Protein AF-A0A2V9TLY6-F1 (afdb_monomer_lite)

pLDDT: mean 91.22, std 12.35, range [40.16, 98.19]

Foldseek 3Di:
DPPPQPPVRVLVVLLVVQVVVQCVVQNDVRDDLVSSCVSSVHDSVVD

Radius of gyration: 12.18 Å; chains: 1; bounding box: 23×24×35 Å

Sequence (47 aa):
MLTGKSRFDRRLSSILAHATNVFYEKGYEGASMRDLSRASGMSLAGM

Secondary structure (DSSP, 8-state):
------HHHHHHHHHHHHHHHHHHHH-TTT--HHHHHHHHT--GGG-

Structure (mmCIF, N/CA/C/O backbone):
data_AF-A0A2V9TLY6-F1
#
_entry.id   AF-A0A2V9TLY6-F1
#
loop_
_atom_site.group_PDB
_atom_site.id
_atom_site.type_symbol
_atom_site.label_atom_id
_atom_site.label_alt_id
_atom_site.label_comp_id
_atom_site.label_asym_id
_atom_site.label_entity_id
_atom_site.label_seq_id
_atom_site.pdbx_PDB_ins_code
_atom_site.Cartn_x
_atom_site.Cartn_y
_atom_site.Cartn_z
_atom_site.occupancy
_atom_site.B_iso_or_equiv
_atom_site.auth_seq_id
_atom_site.auth_comp_id
_atom_site.auth_asym_id
_atom_site.auth_atom_id
_atom_site.pdbx_PDB_model_num
ATOM 1 N N . MET A 1 1 ? -2.442 -15.129 -27.303 1.00 40.16 1 MET A N 1
ATOM 2 C CA . MET A 1 1 ? -1.273 -14.252 -27.067 1.00 40.16 1 MET A CA 1
ATOM 3 C C . MET A 1 1 ? -1.151 -13.988 -25.574 1.00 40.16 1 MET A C 1
ATOM 5 O O . MET A 1 1 ? -1.890 -13.168 -25.048 1.00 40.16 1 MET A O 1
ATOM 9 N N . LEU A 1 2 ? -0.282 -14.716 -24.871 1.00 57.38 2 LEU A N 1
ATOM 10 C CA . LEU A 1 2 ? 0.014 -14.443 -23.463 1.00 57.38 2 LEU A CA 1
ATOM 11 C C . LEU A 1 2 ? 1.186 -13.462 -23.426 1.00 57.38 2 LEU A C 1
ATOM 13 O O . LEU A 1 2 ? 2.342 -13.869 -23.469 1.00 57.38 2 LEU A O 1
ATOM 17 N N . THR A 1 3 ? 0.887 -12.163 -23.415 1.00 55.62 3 THR A N 1
ATOM 18 C CA . THR A 1 3 ? 1.885 -11.157 -23.041 1.00 55.62 3 THR A CA 1
ATOM 19 C C . THR A 1 3 ? 2.281 -11.453 -21.597 1.00 55.62 3 THR A C 1
ATOM 21 O O . THR A 1 3 ? 1.488 -11.301 -20.665 1.00 55.62 3 THR A O 1
ATOM 24 N N . GLY A 1 4 ? 3.472 -12.021 -21.413 1.00 63.56 4 GLY A N 1
ATOM 25 C CA . GLY A 1 4 ? 4.009 -12.300 -20.095 1.00 63.56 4 GLY A CA 1
ATOM 26 C C . GLY A 1 4 ? 4.237 -10.974 -19.388 1.00 63.56 4 GLY A C 1
ATOM 27 O O . GLY A 1 4 ? 5.282 -10.365 -19.594 1.00 63.56 4 GLY A O 1
ATOM 28 N N . LYS A 1 5 ? 3.260 -10.538 -18.576 1.00 72.56 5 LYS A N 1
ATOM 29 C CA . LYS A 1 5 ? 3.373 -9.374 -17.685 1.00 72.56 5 LYS A CA 1
ATOM 30 C C . LYS A 1 5 ? 4.774 -9.363 -17.094 1.00 72.56 5 LYS A C 1
ATOM 32 O O . LYS A 1 5 ? 5.194 -10.364 -16.498 1.00 72.56 5 LYS A O 1
ATOM 37 N N . SER A 1 6 ? 5.498 -8.272 -17.311 1.00 89.81 6 SER A N 1
ATOM 38 C CA . SER A 1 6 ? 6.877 -8.135 -16.863 1.00 89.81 6 SER A CA 1
ATOM 39 C C . SER A 1 6 ? 6.962 -8.400 -15.353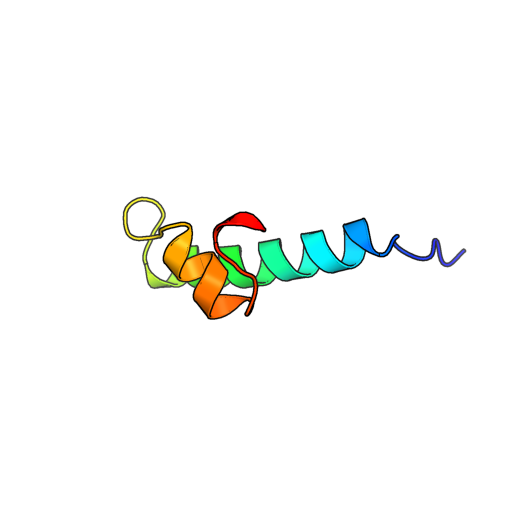 1.00 89.81 6 SER A C 1
ATOM 41 O O . SER A 1 6 ? 5.963 -8.336 -14.627 1.00 89.81 6 SER A O 1
ATOM 43 N N . ARG A 1 7 ? 8.158 -8.705 -14.831 1.00 89.56 7 ARG A N 1
ATOM 44 C CA . ARG A 1 7 ? 8.336 -8.806 -13.367 1.00 89.56 7 ARG A CA 1
ATOM 45 C C . ARG A 1 7 ? 7.824 -7.551 -12.653 1.00 89.56 7 ARG A C 1
ATOM 47 O O . ARG A 1 7 ? 7.262 -7.667 -11.568 1.00 89.56 7 ARG A O 1
ATOM 54 N N . PHE A 1 8 ? 7.978 -6.393 -13.294 1.00 89.38 8 PHE A N 1
ATOM 55 C CA . PHE A 1 8 ? 7.426 -5.130 -12.832 1.00 89.38 8 PHE A CA 1
ATOM 56 C C . PHE A 1 8 ? 5.893 -5.168 -12.761 1.00 89.38 8 PHE A C 1
ATOM 58 O O . PHE A 1 8 ? 5.347 -4.929 -11.691 1.00 89.38 8 PHE A O 1
ATOM 65 N N . ASP A 1 9 ? 5.200 -5.572 -13.828 1.00 93.62 9 ASP A N 1
ATOM 66 C CA . ASP A 1 9 ? 3.728 -5.595 -13.859 1.00 93.62 9 ASP A CA 1
ATOM 67 C C . ASP A 1 9 ? 3.128 -6.542 -12.819 1.00 93.62 9 ASP A C 1
ATOM 69 O O . ASP A 1 9 ? 2.085 -6.252 -12.229 1.00 93.62 9 ASP A O 1
ATOM 73 N N . ARG A 1 10 ? 3.780 -7.688 -12.579 1.00 91.81 10 ARG A N 1
ATOM 74 C CA . ARG A 1 10 ? 3.361 -8.630 -11.530 1.00 91.81 10 ARG A CA 1
ATOM 75 C C . ARG A 1 10 ? 3.524 -8.019 -10.142 1.00 91.81 10 ARG A C 1
ATOM 77 O O . ARG A 1 10 ? 2.606 -8.110 -9.333 1.00 91.81 10 ARG A O 1
ATOM 84 N N . ARG A 1 11 ? 4.658 -7.358 -9.891 1.00 91.00 11 ARG A N 1
ATOM 85 C CA . ARG A 1 11 ? 4.922 -6.669 -8.621 1.00 91.00 11 ARG A CA 1
ATOM 86 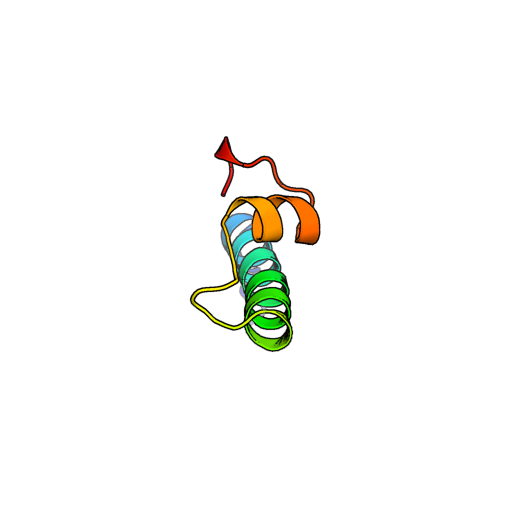C C . ARG A 1 11 ? 3.940 -5.518 -8.400 1.00 91.00 11 ARG A C 1
ATOM 88 O O . ARG A 1 11 ? 3.338 -5.449 -7.337 1.00 91.00 11 ARG A O 1
ATOM 95 N N . LEU A 1 12 ? 3.714 -4.683 -9.414 1.00 92.75 12 LEU A N 1
ATOM 96 C CA . LEU A 1 12 ? 2.746 -3.588 -9.362 1.00 92.75 12 LEU A CA 1
ATOM 97 C C . LEU A 1 12 ? 1.326 -4.103 -9.098 1.00 92.75 12 LEU A C 1
ATOM 99 O O . LEU A 1 12 ? 0.650 -3.597 -8.209 1.00 92.75 12 LEU A O 1
ATOM 103 N N . SER A 1 13 ? 0.897 -5.152 -9.809 1.00 94.69 13 SER A N 1
ATOM 104 C CA . SER A 1 13 ? -0.427 -5.756 -9.595 1.00 94.69 13 SER A CA 1
ATOM 105 C C . SER A 1 13 ? -0.594 -6.258 -8.153 1.00 94.69 13 SER A C 1
ATOM 107 O O . SER A 1 13 ? -1.654 -6.073 -7.563 1.00 94.69 13 SER A O 1
ATOM 109 N N . SER A 1 14 ? 0.457 -6.846 -7.569 1.00 93.75 14 SER A N 1
ATOM 110 C CA . SER A 1 14 ? 0.446 -7.298 -6.172 1.00 93.75 14 SER A CA 1
ATOM 111 C C . SER A 1 14 ? 0.295 -6.132 -5.193 1.00 93.75 14 SER A C 1
ATOM 113 O O . SER A 1 14 ? -0.524 -6.208 -4.283 1.00 93.75 14 SER A O 1
ATOM 115 N N . ILE A 1 15 ? 1.047 -5.040 -5.383 1.00 94.75 15 ILE A N 1
ATOM 116 C CA . ILE A 1 15 ? 0.972 -3.852 -4.515 1.00 94.75 15 ILE A CA 1
ATOM 117 C C . ILE A 1 15 ? -0.431 -3.248 -4.555 1.00 94.75 15 ILE A C 1
ATOM 119 O O . ILE A 1 15 ? -0.997 -2.958 -3.505 1.00 94.75 15 ILE A O 1
ATOM 123 N N . LEU A 1 16 ? -1.007 -3.106 -5.751 1.00 96.69 16 LEU A N 1
ATOM 124 C CA . LEU A 1 16 ? -2.345 -2.541 -5.918 1.00 96.69 16 LEU A CA 1
ATOM 125 C C . LEU A 1 16 ? -3.412 -3.387 -5.216 1.00 96.69 16 LEU A C 1
ATOM 127 O O . LEU A 1 16 ? -4.269 -2.822 -4.547 1.00 96.69 16 LEU A O 1
ATOM 131 N N . ALA A 1 17 ? -3.320 -4.719 -5.285 1.00 97.38 17 ALA A N 1
ATOM 132 C CA . ALA A 1 17 ? -4.246 -5.603 -4.575 1.00 97.38 17 ALA A CA 1
ATOM 133 C C . ALA A 1 17 ? -4.186 -5.408 -3.048 1.00 97.38 17 ALA A C 1
ATOM 135 O O . ALA A 1 17 ? -5.223 -5.301 -2.395 1.00 97.38 17 ALA A O 1
ATOM 136 N N . HIS A 1 18 ? -2.983 -5.301 -2.472 1.00 97.69 18 HIS A N 1
ATOM 137 C CA . HIS A 1 18 ? -2.834 -5.010 -1.043 1.00 97.69 18 HIS A CA 1
ATOM 138 C C . HIS A 1 18 ? -3.330 -3.607 -0.684 1.00 97.69 18 HIS A C 1
ATOM 140 O O . HIS A 1 18 ? -3.990 -3.439 0.339 1.00 97.69 18 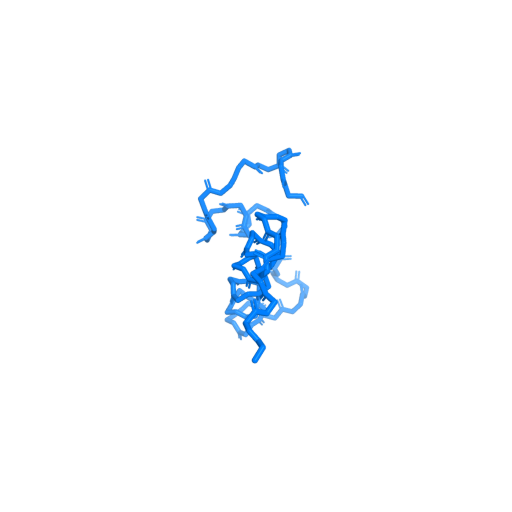HIS A O 1
ATOM 146 N N . ALA A 1 19 ? -3.050 -2.610 -1.526 1.00 97.44 19 ALA A N 1
ATOM 147 C CA . ALA A 1 19 ? -3.496 -1.241 -1.305 1.00 97.44 19 ALA A CA 1
ATOM 148 C C . ALA A 1 19 ? -5.021 -1.125 -1.294 1.00 97.44 19 ALA A C 1
ATOM 150 O O . ALA A 1 19 ? -5.565 -0.468 -0.412 1.00 97.44 19 ALA A O 1
ATOM 151 N N . THR A 1 20 ? -5.716 -1.817 -2.201 1.00 98.19 20 THR A N 1
ATOM 152 C CA . THR A 1 20 ? -7.184 -1.869 -2.204 1.00 98.19 20 THR A CA 1
ATOM 153 C C . THR A 1 20 ? -7.733 -2.359 -0.868 1.00 98.19 20 THR A C 1
ATOM 155 O O . THR A 1 20 ? -8.623 -1.716 -0.320 1.00 98.19 20 THR A O 1
ATOM 158 N N . ASN A 1 21 ? -7.178 -3.436 -0.307 1.00 97.75 21 ASN A N 1
ATOM 159 C CA . ASN A 1 21 ? -7.633 -3.959 0.984 1.00 97.75 21 ASN A CA 1
ATOM 160 C C . ASN A 1 21 ? -7.347 -2.979 2.129 1.00 97.75 21 ASN A C 1
ATOM 162 O O . ASN A 1 21 ? -8.227 -2.708 2.939 1.00 97.75 21 ASN A O 1
ATOM 166 N N . VAL A 1 22 ? -6.147 -2.389 2.162 1.00 98.19 22 VAL A N 1
ATOM 167 C CA . VAL A 1 22 ? -5.777 -1.414 3.200 1.00 98.19 22 VAL A CA 1
ATOM 168 C C . VAL A 1 22 ? -6.690 -0.187 3.156 1.00 98.19 22 VAL A C 1
ATOM 170 O O . VAL A 1 22 ? -7.171 0.252 4.199 1.00 98.19 22 VAL A O 1
ATOM 173 N N . PHE A 1 23 ? -6.969 0.349 1.967 1.00 98.00 23 PHE A N 1
ATOM 174 C CA . PHE A 1 23 ? -7.883 1.480 1.820 1.00 98.00 23 PHE A CA 1
ATOM 175 C C . PHE A 1 23 ? -9.330 1.111 2.141 1.00 98.00 23 PHE A C 1
ATOM 177 O O . PHE A 1 23 ? -10.040 1.931 2.715 1.00 98.00 23 PHE A O 1
ATOM 184 N N . TYR A 1 24 ? -9.768 -0.104 1.806 1.00 98.06 24 TYR A N 1
ATOM 185 C CA . TYR A 1 24 ? -11.103 -0.584 2.155 1.00 98.06 24 TYR A CA 1
ATOM 186 C C . TYR A 1 24 ? -11.296 -0.670 3.675 1.00 98.06 24 TYR A C 1
ATOM 188 O O . TYR A 1 24 ? -12.317 -0.228 4.193 1.00 98.06 24 TYR A O 1
ATOM 196 N N . GLU A 1 25 ? -10.306 -1.193 4.398 1.00 97.94 25 GLU A N 1
ATOM 197 C CA . GLU A 1 25 ? -10.391 -1.383 5.849 1.00 97.94 25 GLU A CA 1
ATOM 198 C C . GLU A 1 25 ? -10.193 -0.088 6.642 1.00 97.94 25 GLU A C 1
ATOM 200 O O . GLU A 1 25 ? -10.843 0.115 7.667 1.00 97.94 25 GLU A O 1
ATOM 205 N N . LYS A 1 26 ? -9.275 0.781 6.201 1.00 97.88 26 LYS A N 1
ATOM 206 C CA . LYS A 1 26 ? -8.834 1.952 6.981 1.00 97.88 26 LYS A CA 1
ATOM 207 C C . LYS A 1 26 ? -9.342 3.289 6.445 1.00 97.88 26 LYS A C 1
ATOM 209 O O . LYS A 1 26 ? -9.198 4.307 7.120 1.00 97.88 26 LYS A O 1
ATOM 214 N N . GLY A 1 27 ? -9.909 3.305 5.242 1.00 97.50 27 GLY A N 1
ATOM 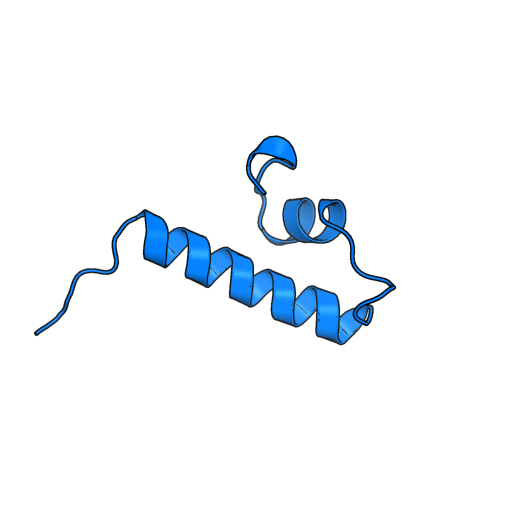215 C CA . GLY A 1 27 ? -10.135 4.532 4.484 1.00 97.50 27 GLY A CA 1
ATOM 216 C C . GLY A 1 27 ? -8.833 5.131 3.943 1.00 97.50 27 GLY A C 1
ATOM 217 O O . GLY A 1 27 ? -7.731 4.694 4.275 1.00 97.50 27 GLY A O 1
ATOM 218 N N . TYR A 1 28 ? -8.960 6.150 3.091 1.00 95.06 28 TYR A N 1
ATOM 219 C CA . TYR A 1 28 ? -7.807 6.797 2.457 1.00 95.06 28 TYR A CA 1
ATOM 220 C C . TYR A 1 28 ? -6.907 7.516 3.474 1.00 95.06 28 TYR A C 1
ATOM 222 O O . TYR A 1 28 ? -5.716 7.235 3.540 1.00 95.06 28 TYR A O 1
ATOM 230 N N . GLU A 1 29 ? -7.490 8.370 4.321 1.00 97.44 29 GLU A N 1
ATOM 231 C CA . GLU A 1 29 ? -6.759 9.141 5.343 1.00 97.44 29 GLU A CA 1
ATOM 232 C C . GLU A 1 29 ? -6.131 8.257 6.436 1.00 97.44 29 GLU A C 1
ATOM 234 O O . GLU A 1 29 ? -5.106 8.602 7.018 1.00 97.44 29 GLU A O 1
ATOM 239 N N . GLY A 1 30 ? -6.745 7.104 6.729 1.00 97.50 30 GLY A N 1
ATOM 240 C CA . GLY A 1 30 ? -6.267 6.164 7.746 1.00 97.50 30 GLY A CA 1
ATOM 241 C C . GLY A 1 30 ? -5.200 5.186 7.248 1.00 97.50 30 GLY A C 1
ATOM 242 O O . GLY A 1 30 ? -4.619 4.449 8.048 1.00 97.50 30 GLY A O 1
ATOM 243 N N . ALA A 1 31 ? -4.946 5.148 5.941 1.00 98.00 31 ALA A N 1
ATOM 244 C CA . ALA A 1 31 ? -3.957 4.276 5.328 1.00 98.00 31 ALA A CA 1
ATOM 245 C C . ALA A 1 31 ? -2.599 4.977 5.187 1.00 98.00 31 ALA A C 1
ATOM 247 O O . ALA A 1 31 ? -2.505 6.157 4.862 1.00 98.00 31 ALA A O 1
ATOM 248 N N . SER A 1 32 ? -1.514 4.225 5.375 1.00 97.25 32 SER A N 1
ATOM 249 C CA . SER A 1 32 ? -0.149 4.734 5.215 1.00 97.25 32 SER A CA 1
ATOM 250 C C . SER A 1 32 ? 0.727 3.819 4.359 1.00 97.25 32 SER A C 1
ATOM 252 O O . SER A 1 32 ? 0.503 2.612 4.264 1.00 97.25 32 SER A O 1
ATOM 254 N N . MET A 1 33 ? 1.826 4.356 3.819 1.00 95.62 33 MET A N 1
ATOM 255 C CA . MET A 1 33 ? 2.843 3.552 3.117 1.00 95.62 33 MET A CA 1
ATOM 256 C C . MET A 1 33 ? 3.430 2.433 3.996 1.00 95.62 33 MET A C 1
ATOM 258 O O . MET A 1 33 ? 3.831 1.382 3.497 1.00 95.62 33 MET A O 1
ATOM 262 N N . ARG A 1 34 ? 3.444 2.614 5.326 1.00 97.12 34 ARG A N 1
ATOM 263 C CA . ARG A 1 34 ? 3.869 1.572 6.276 1.00 97.12 34 ARG A CA 1
ATOM 264 C C . ARG A 1 34 ? 2.863 0.428 6.365 1.00 97.12 34 ARG A C 1
ATOM 266 O O . ARG A 1 34 ? 3.276 -0.706 6.596 1.00 97.12 34 ARG A O 1
ATOM 273 N N . ASP A 1 35 ? 1.576 0.702 6.190 1.00 97.50 35 ASP A N 1
ATOM 274 C CA . ASP A 1 35 ? 0.552 -0.340 6.097 1.00 97.50 35 ASP A CA 1
ATOM 275 C C . ASP A 1 35 ? 0.718 -1.143 4.810 1.00 97.50 35 ASP A C 1
ATOM 277 O O . ASP A 1 35 ? 0.724 -2.369 4.860 1.00 97.50 35 ASP A O 1
ATOM 281 N N . LEU A 1 36 ? 0.966 -0.469 3.682 1.00 96.19 36 LEU A N 1
ATOM 282 C CA . LEU A 1 36 ? 1.224 -1.124 2.393 1.00 96.19 36 LEU A CA 1
ATOM 283 C C . LEU A 1 36 ? 2.486 -1.995 2.434 1.00 96.19 36 LEU A C 1
ATOM 285 O O . LEU A 1 36 ? 2.473 -3.144 1.989 1.00 96.19 36 LEU A O 1
ATOM 289 N N . SER A 1 37 ? 3.568 -1.476 3.018 1.00 96.88 37 SER A N 1
ATOM 290 C CA . SER A 1 37 ? 4.810 -2.219 3.266 1.00 96.88 37 SER A CA 1
ATOM 291 C C . SER A 1 37 ? 4.555 -3.490 4.082 1.00 96.88 37 SER A C 1
ATOM 293 O O . SER A 1 37 ? 4.968 -4.572 3.670 1.00 96.88 37 SER A O 1
ATOM 295 N N . ARG A 1 38 ? 3.796 -3.398 5.182 1.00 96.44 38 ARG A N 1
ATOM 296 C CA . ARG A 1 38 ? 3.441 -4.570 5.999 1.00 96.44 38 ARG A CA 1
ATOM 297 C C . ARG A 1 38 ? 2.550 -5.561 5.253 1.00 96.44 38 ARG A C 1
ATOM 299 O O . ARG A 1 38 ? 2.829 -6.752 5.294 1.00 96.44 38 ARG A O 1
ATOM 306 N N . ALA A 1 39 ? 1.515 -5.083 4.565 1.00 96.56 39 ALA A N 1
ATOM 307 C CA . ALA A 1 39 ? 0.544 -5.933 3.878 1.00 96.56 39 ALA A CA 1
ATOM 308 C C . ALA A 1 39 ? 1.153 -6.701 2.694 1.00 96.56 39 ALA A C 1
ATOM 310 O O . ALA A 1 39 ? 0.780 -7.841 2.441 1.00 96.56 39 ALA A O 1
ATOM 311 N N . SER A 1 40 ? 2.097 -6.084 1.983 1.00 93.75 40 SER A N 1
ATOM 312 C CA . SER A 1 40 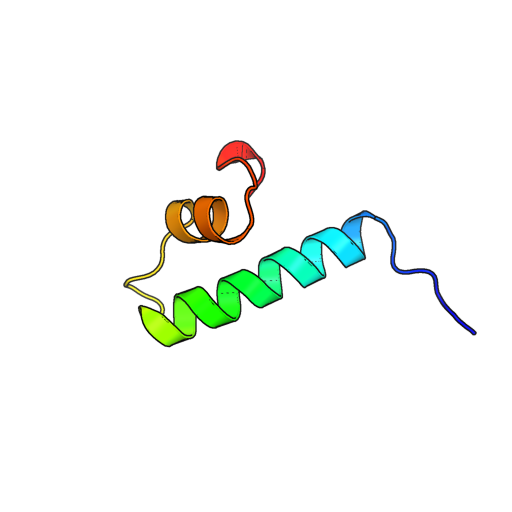? 2.764 -6.674 0.813 1.00 93.75 40 SER A CA 1
ATOM 313 C C . SER A 1 40 ? 4.062 -7.430 1.125 1.00 93.75 40 SER A C 1
ATOM 315 O O . SER A 1 40 ? 4.617 -8.076 0.237 1.00 93.75 40 SER A O 1
ATOM 317 N N . GLY A 1 41 ? 4.609 -7.286 2.337 1.00 94.88 41 GLY A N 1
ATOM 318 C CA . GLY A 1 41 ? 5.938 -7.790 2.698 1.00 94.88 41 GLY A CA 1
ATOM 319 C C . GLY A 1 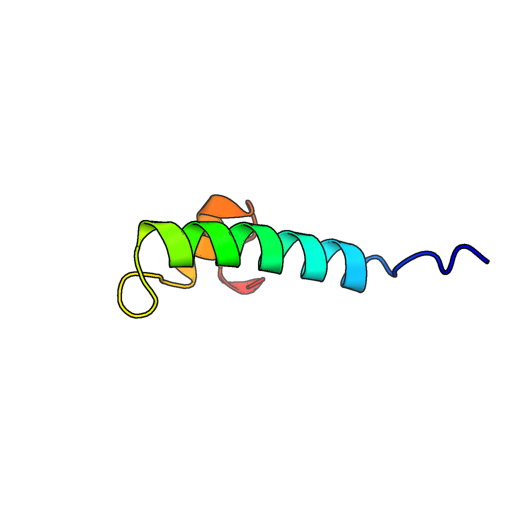41 ? 7.109 -7.036 2.050 1.00 94.88 41 GLY A C 1
ATOM 320 O O . GLY A 1 41 ? 8.256 -7.468 2.170 1.00 94.88 41 GLY A O 1
ATOM 321 N N . MET A 1 42 ? 6.862 -5.921 1.357 1.00 93.00 42 MET A N 1
ATOM 322 C CA . MET A 1 42 ? 7.921 -5.099 0.769 1.00 93.00 42 MET A CA 1
ATOM 323 C C . MET A 1 42 ? 8.505 -4.119 1.784 1.00 93.00 42 MET A C 1
ATOM 325 O O . MET A 1 42 ? 7.812 -3.648 2.684 1.00 93.00 42 MET A O 1
ATOM 329 N N . SER A 1 43 ? 9.778 -3.751 1.617 1.00 95.19 43 SER A N 1
ATOM 330 C CA . SER A 1 43 ? 10.374 -2.684 2.422 1.00 95.19 43 SER A CA 1
ATOM 331 C C . SER A 1 43 ? 9.696 -1.343 2.138 1.00 95.19 43 SER A C 1
ATOM 333 O O . SER A 1 43 ? 9.251 -1.084 1.021 1.00 95.19 43 SER A O 1
ATOM 335 N N . LEU A 1 44 ? 9.674 -0.459 3.138 1.00 96.19 44 LEU A N 1
ATOM 336 C CA . LEU A 1 44 ? 9.127 0.889 2.979 1.00 96.19 44 LEU A CA 1
ATOM 337 C C . LEU A 1 44 ? 9.868 1.706 1.908 1.00 96.19 44 LEU A C 1
ATOM 339 O O . LEU A 1 44 ? 9.245 2.501 1.230 1.00 96.19 44 LEU A O 1
ATOM 343 N N . ALA A 1 45 ? 11.177 1.497 1.733 1.00 94.12 45 ALA A N 1
ATOM 344 C CA . ALA A 1 45 ? 11.951 2.160 0.678 1.00 94.12 45 ALA A CA 1
ATOM 345 C C . ALA A 1 45 ? 11.674 1.593 -0.727 1.00 94.12 45 ALA A C 1
ATOM 347 O O . ALA A 1 45 ? 12.051 2.198 -1.725 1.00 94.12 45 ALA A O 1
ATOM 348 N N . GLY A 1 46 ? 11.085 0.396 -0.806 1.00 87.69 46 GLY A N 1
ATOM 349 C CA . GLY A 1 46 ? 10.695 -0.241 -2.059 1.00 87.69 46 GLY A CA 1
ATOM 350 C C . GLY A 1 46 ? 9.238 0.001 -2.451 1.00 87.69 46 GLY A C 1
ATOM 351 O O . GLY A 1 46 ? 8.842 -0.536 -3.493 1.00 87.69 46 GLY A O 1
ATOM 352 N N . MET A 1 47 ? 8.491 0.721 -1.606 1.00 87.75 47 MET A N 1
ATOM 353 C CA . MET A 1 47 ? 7.140 1.246 -1.820 1.00 87.75 47 MET A CA 1
ATOM 354 C C . MET A 1 47 ? 7.212 2.649 -2.401 1.00 87.75 47 MET A C 1
ATOM 356 O O . MET A 1 47 ? 6.444 2.901 -3.351 1.00 87.75 47 MET A O 1
#